Protein AF-A0A2J7Q1C4-F1 (afdb_monomer_lite)

Organism: NCBI:txid105785

pLDDT: mean 83.99, std 14.88, range [47.88, 97.44]

Sequence (136 aa):
MSENDVNDLIVQTEKDMRHNIHQMKDLEKDTKHYLRATKIELSAQIPTEEAESSDEEIEKTIQKALDEVAIEKELEEDSEDNEMEEEIPWCIICNENATIRCIDCDNDLYCKSCYTQGHDEWQLQHHRNVPFTPKE

Secondary structure (DSSP, 8-state):
--HHHHHHHHHHHHHHHHHHHHHHHHHHHHHHHHHHHHHHHHHTTS--------HHHHHHHHHHHHHHHHHHHHHHHTTTT-TT-----B-TTT-SBP-EEETTTTT-EE-HHHHHHHHHHSS-TT--EEE-----

Structure (mmCIF, N/CA/C/O backbone):
data_AF-A0A2J7Q1C4-F1
#
_entry.id   AF-A0A2J7Q1C4-F1
#
loop_
_atom_site.group_PDB
_atom_site.id
_atom_site.type_symbol
_atom_site.label_atom_id
_atom_site.label_alt_id
_atom_site.label_comp_id
_atom_site.label_asym_id
_atom_site.label_entity_id
_atom_site.label_seq_id
_atom_site.pdbx_PDB_ins_code
_atom_site.Cartn_x
_atom_site.Cartn_y
_atom_site.Cartn_z
_atom_site.occupancy
_atom_site.B_iso_or_equiv
_atom_site.auth_seq_id
_atom_site.auth_comp_id
_atom_site.auth_asym_id
_atom_site.auth_atom_id
_atom_site.pdbx_PDB_model_num
ATOM 1 N N . MET A 1 1 ? 32.759 13.207 -30.248 1.00 60.72 1 MET A N 1
ATOM 2 C CA . MET A 1 1 ? 33.257 14.047 -29.140 1.00 60.72 1 MET A CA 1
ATOM 3 C C . MET A 1 1 ? 34.589 13.460 -28.723 1.00 60.72 1 MET A C 1
ATOM 5 O O . MET A 1 1 ? 34.694 12.238 -28.726 1.00 60.72 1 MET A O 1
ATOM 9 N N . SER A 1 2 ? 35.611 14.286 -28.521 1.00 74.19 2 SER A N 1
ATOM 10 C CA . SER A 1 2 ? 36.937 13.802 -28.133 1.00 74.19 2 SER A CA 1
ATOM 11 C C . SER A 1 2 ? 36.938 13.386 -26.659 1.00 74.19 2 SER A C 1
ATOM 13 O O . SER A 1 2 ? 36.127 13.881 -25.878 1.00 74.19 2 SER A O 1
ATOM 15 N N . GLU A 1 3 ? 37.829 12.476 -26.265 1.00 72.69 3 GLU A N 1
ATOM 16 C CA . GLU A 1 3 ? 37.969 12.050 -24.860 1.00 72.69 3 GLU A CA 1
ATOM 17 C C . GLU A 1 3 ? 38.266 13.234 -23.920 1.00 72.69 3 GLU A C 1
ATOM 19 O O . GLU A 1 3 ? 37.860 13.227 -22.760 1.00 72.69 3 GLU A O 1
ATOM 24 N N . ASN A 1 4 ? 38.888 14.296 -24.441 1.00 75.69 4 ASN A N 1
ATOM 25 C CA . ASN A 1 4 ? 39.139 15.536 -23.709 1.00 75.69 4 ASN A CA 1
ATOM 26 C C . ASN A 1 4 ? 37.844 16.309 -23.407 1.00 75.69 4 ASN A C 1
ATOM 28 O O . ASN A 1 4 ? 37.685 16.803 -22.296 1.00 75.69 4 ASN A O 1
ATOM 32 N N . ASP A 1 5 ? 36.879 16.324 -24.333 1.00 84.12 5 ASP A N 1
ATOM 33 C CA . ASP A 1 5 ? 35.600 17.030 -24.143 1.00 84.12 5 ASP A CA 1
ATOM 34 C C . ASP A 1 5 ? 34.749 16.387 -23.032 1.00 84.12 5 ASP A C 1
ATOM 36 O O . ASP A 1 5 ? 34.007 17.065 -22.322 1.00 84.12 5 ASP A O 1
ATOM 40 N N . VAL A 1 6 ? 34.848 15.061 -22.878 1.00 87.94 6 VAL A N 1
ATOM 41 C CA . VAL A 1 6 ? 34.136 14.314 -21.828 1.00 87.94 6 VAL A CA 1
ATOM 42 C C . VAL A 1 6 ? 34.772 14.572 -20.463 1.00 87.94 6 VAL A C 1
ATOM 44 O O . VAL A 1 6 ? 34.056 14.802 -19.489 1.00 87.94 6 VAL A O 1
ATOM 47 N N . ASN A 1 7 ? 36.104 14.593 -20.391 1.00 89.12 7 ASN A N 1
ATOM 48 C CA . ASN A 1 7 ? 36.829 14.889 -19.155 1.00 89.12 7 ASN A CA 1
ATOM 49 C C . ASN A 1 7 ? 36.582 16.325 -18.673 1.00 89.12 7 ASN A C 1
ATOM 51 O O . ASN A 1 7 ? 36.341 16.534 -17.484 1.00 89.12 7 ASN A O 1
ATOM 55 N N . ASP A 1 8 ? 36.555 17.299 -19.584 1.00 92.56 8 ASP A N 1
ATOM 56 C CA . ASP A 1 8 ? 36.262 18.695 -19.246 1.00 92.56 8 ASP A CA 1
ATOM 57 C C . ASP A 1 8 ? 34.837 18.859 -18.694 1.00 92.56 8 ASP A C 1
ATOM 59 O O . ASP A 1 8 ? 34.619 19.585 -17.719 1.00 92.56 8 ASP A O 1
ATOM 63 N N . LEU A 1 9 ? 33.866 18.126 -19.251 1.00 93.75 9 LEU A N 1
ATOM 64 C CA . LEU A 1 9 ? 32.489 18.125 -18.756 1.00 93.75 9 LEU A CA 1
ATOM 65 C C . LEU A 1 9 ? 32.373 17.510 -17.353 1.00 93.75 9 LEU A C 1
ATOM 67 O O . LEU A 1 9 ? 31.619 18.018 -16.520 1.00 93.75 9 LEU A O 1
ATOM 71 N N . ILE A 1 10 ? 33.130 16.447 -17.071 1.00 94.25 10 ILE A N 1
ATOM 72 C CA . ILE A 1 10 ? 33.185 15.830 -15.739 1.00 94.25 10 ILE A CA 1
ATOM 73 C C . ILE A 1 10 ? 33.744 16.834 -14.725 1.00 94.25 10 ILE A C 1
ATOM 75 O O . ILE A 1 10 ? 33.106 17.088 -13.704 1.00 94.25 10 ILE A O 1
ATOM 79 N N . VAL A 1 11 ? 34.877 17.472 -15.031 1.00 94.56 11 VAL A N 1
ATOM 80 C CA . VAL A 1 11 ? 35.507 18.468 -14.147 1.00 94.56 11 VAL A CA 1
ATOM 81 C C . VAL A 1 11 ? 34.580 19.659 -13.892 1.00 94.56 11 VAL A C 1
ATOM 83 O O . VAL A 1 11 ? 34.472 20.141 -12.760 1.00 94.56 11 VAL A O 1
ATOM 86 N N . GLN A 1 12 ? 33.872 20.122 -14.924 1.00 94.31 12 GLN A N 1
ATOM 87 C CA . GLN A 1 12 ? 32.906 21.207 -14.786 1.00 94.31 12 GLN A CA 1
ATOM 88 C C . GLN A 1 12 ? 31.732 20.800 -13.885 1.00 94.31 12 GLN A C 1
ATOM 90 O O . GLN A 1 12 ? 31.380 21.533 -12.961 1.00 94.31 12 GLN A O 1
ATOM 95 N N . THR A 1 13 ? 31.199 19.592 -14.074 1.00 94.56 13 THR A N 1
ATOM 96 C CA . THR A 1 13 ? 30.109 19.052 -13.247 1.00 94.56 13 THR A CA 1
ATOM 97 C C . THR A 1 13 ? 30.532 18.911 -11.782 1.00 94.56 13 THR A C 1
ATOM 99 O O . THR A 1 13 ? 29.774 19.260 -10.876 1.00 94.56 13 THR A O 1
ATOM 102 N N . GLU A 1 14 ? 31.760 18.462 -11.512 1.00 96.38 14 GLU A N 1
ATOM 103 C CA . GLU A 1 14 ? 32.291 18.377 -10.148 1.00 96.38 14 GLU A CA 1
ATO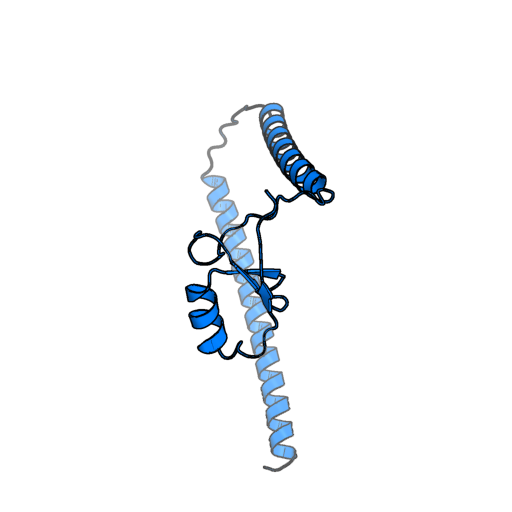M 104 C C . GLU A 1 14 ? 32.409 19.748 -9.477 1.00 96.38 14 GLU A C 1
ATOM 106 O O . GLU A 1 14 ? 32.124 19.893 -8.284 1.00 96.38 14 GLU A O 1
ATOM 111 N N . LYS A 1 15 ? 32.831 20.767 -10.228 1.00 96.31 15 LYS A N 1
ATOM 112 C CA . LYS A 1 15 ? 32.938 22.139 -9.728 1.00 96.31 15 LYS A CA 1
ATOM 113 C C . LYS A 1 15 ? 31.566 22.710 -9.378 1.00 96.31 15 LYS A C 1
ATOM 115 O O . LYS A 1 15 ? 31.411 23.291 -8.301 1.00 96.31 15 LYS A O 1
ATOM 120 N N . ASP A 1 16 ? 30.579 22.490 -10.238 1.00 96.69 16 ASP A N 1
ATOM 121 C CA . ASP A 1 16 ? 29.207 22.948 -10.022 1.00 96.69 16 ASP A CA 1
ATOM 122 C C . ASP A 1 16 ? 28.567 22.218 -8.833 1.00 96.69 16 ASP A C 1
ATOM 124 O O . ASP A 1 16 ? 27.959 22.844 -7.963 1.00 96.69 16 ASP A O 1
ATOM 128 N N . MET A 1 17 ? 28.812 20.912 -8.697 1.00 96.25 17 MET A N 1
ATOM 129 C CA . MET A 1 17 ? 28.383 20.138 -7.532 1.00 96.25 17 MET A CA 1
ATOM 130 C C . MET A 1 17 ? 29.005 20.665 -6.231 1.00 96.25 17 MET A C 1
ATOM 132 O O . MET A 1 17 ? 28.299 20.842 -5.239 1.00 96.25 17 MET A O 1
ATOM 136 N N . ARG A 1 18 ? 30.308 20.980 -6.219 1.00 96.88 18 ARG A N 1
ATOM 137 C CA . ARG A 1 18 ? 30.975 21.579 -5.045 1.00 96.88 18 ARG A CA 1
ATOM 138 C C . ARG A 1 18 ? 30.378 22.936 -4.678 1.00 96.88 18 ARG A C 1
ATOM 140 O O . ARG A 1 18 ? 30.202 23.216 -3.493 1.00 96.88 18 ARG A O 1
ATOM 147 N N . HIS A 1 19 ? 30.061 23.761 -5.674 1.00 96.31 19 HIS A N 1
ATOM 148 C CA . HIS A 1 19 ? 29.421 25.053 -5.452 1.00 96.31 19 HIS A CA 1
ATOM 149 C C . HIS A 1 19 ? 28.014 24.892 -4.860 1.00 96.31 19 HIS A C 1
ATOM 151 O O . HIS A 1 19 ? 27.683 25.552 -3.876 1.00 96.31 19 HIS A O 1
ATOM 157 N N . ASN A 1 20 ? 27.217 23.961 -5.384 1.00 96.38 20 ASN A N 1
ATOM 158 C CA . ASN A 1 20 ? 25.880 23.664 -4.869 1.00 96.38 20 ASN A CA 1
ATOM 159 C C . ASN A 1 20 ? 25.919 23.126 -3.433 1.00 96.38 20 ASN A C 1
ATOM 161 O O . ASN A 1 20 ? 25.142 23.571 -2.593 1.00 96.38 20 ASN A O 1
ATOM 165 N N . ILE A 1 21 ? 26.873 22.246 -3.110 1.00 97.44 21 ILE A N 1
ATOM 166 C CA . ILE A 1 21 ? 27.078 21.757 -1.737 1.00 97.44 21 ILE A CA 1
ATOM 167 C C . ILE A 1 21 ? 27.390 22.914 -0.780 1.00 97.44 21 ILE A C 1
ATOM 169 O O . ILE A 1 21 ? 26.929 22.908 0.361 1.00 97.44 21 ILE A O 1
ATOM 173 N N . HIS A 1 22 ? 28.179 23.901 -1.211 1.00 96.44 22 HIS A N 1
ATOM 174 C CA . HIS A 1 22 ? 28.477 25.064 -0.376 1.00 96.44 22 HIS A CA 1
ATOM 175 C C . HIS A 1 22 ? 27.226 25.914 -0.130 1.00 96.44 22 HIS A C 1
ATOM 177 O O . HIS A 1 22 ? 26.902 26.182 1.022 1.00 96.44 22 HIS A O 1
ATOM 183 N N . GLN A 1 23 ? 26.474 26.221 -1.191 1.00 95.81 23 GLN A N 1
ATOM 184 C CA . GLN A 1 23 ? 25.215 26.962 -1.087 1.00 95.81 23 GLN A CA 1
ATOM 185 C C . GLN A 1 23 ? 24.197 26.258 -0.178 1.00 95.81 23 GLN A C 1
ATOM 187 O O . GLN A 1 23 ? 23.546 26.904 0.639 1.00 95.81 23 GLN A O 1
ATOM 192 N N . MET A 1 24 ? 24.090 24.928 -0.260 1.00 96.62 24 MET A N 1
ATOM 193 C CA . MET A 1 24 ? 23.219 24.155 0.631 1.00 96.62 24 MET A CA 1
ATOM 194 C C . MET A 1 24 ? 23.615 24.301 2.105 1.00 96.62 24 MET A C 1
ATOM 196 O O . MET A 1 24 ? 22.745 24.471 2.955 1.00 96.62 24 MET A O 1
ATOM 200 N N . LYS A 1 25 ? 24.915 24.282 2.421 1.00 96.25 25 LYS A N 1
ATOM 201 C CA . LYS A 1 25 ? 25.400 24.447 3.802 1.00 96.25 25 LYS A CA 1
ATOM 202 C C . LYS A 1 25 ? 25.094 25.832 4.367 1.00 96.25 25 LYS A C 1
ATOM 204 O O . LYS A 1 25 ? 24.793 25.951 5.556 1.00 96.25 25 LYS A O 1
ATOM 209 N N . ASP A 1 26 ? 25.163 26.860 3.531 1.00 96.19 26 ASP A N 1
ATOM 210 C CA . ASP A 1 26 ? 24.820 28.221 3.936 1.00 96.19 26 ASP A CA 1
ATOM 211 C C . ASP A 1 26 ? 23.312 28.345 4.206 1.00 96.19 26 ASP A C 1
ATOM 213 O O . ASP A 1 26 ? 22.917 28.827 5.268 1.00 96.19 26 ASP A O 1
ATOM 217 N N . LEU A 1 27 ? 22.467 27.779 3.335 1.00 95.69 27 LEU A N 1
ATOM 218 C CA . LEU A 1 27 ? 21.013 27.721 3.544 1.00 95.69 27 LEU A CA 1
ATOM 219 C C . LEU A 1 27 ? 20.625 26.959 4.821 1.00 95.69 27 LEU A C 1
ATOM 221 O O . LEU A 1 27 ? 19.733 27.384 5.559 1.00 95.69 27 LEU A O 1
ATOM 225 N N . GLU A 1 28 ? 21.297 25.847 5.127 1.00 97.06 28 GLU A N 1
ATOM 226 C CA . GLU A 1 28 ? 21.075 25.105 6.374 1.00 97.06 28 GLU A CA 1
ATOM 227 C C . GLU A 1 28 ? 21.414 25.942 7.610 1.00 97.06 28 GLU A C 1
ATOM 229 O O . GLU A 1 28 ? 20.711 25.889 8.626 1.00 97.06 28 GLU A O 1
ATOM 234 N N . LYS A 1 29 ? 22.503 26.712 7.546 1.00 96.00 29 LYS A N 1
ATOM 235 C CA . LYS A 1 29 ? 22.918 27.597 8.633 1.00 96.00 29 LYS A CA 1
ATOM 236 C C . LYS A 1 29 ? 21.888 28.701 8.860 1.00 96.00 29 LYS A C 1
ATOM 238 O O . LYS A 1 29 ? 21.513 28.940 10.010 1.00 96.00 29 LYS A O 1
ATOM 243 N N . ASP A 1 30 ? 21.401 29.314 7.789 1.00 95.31 30 ASP A N 1
ATOM 244 C CA . ASP A 1 30 ? 20.381 30.360 7.857 1.00 95.31 30 ASP A CA 1
ATOM 245 C C . ASP A 1 30 ? 19.058 29.810 8.401 1.00 95.31 30 ASP A C 1
ATOM 247 O O . ASP A 1 30 ? 18.459 30.402 9.301 1.00 95.31 30 ASP A O 1
ATOM 251 N N . THR A 1 31 ? 18.660 28.613 7.963 1.00 95.94 31 THR A N 1
ATOM 252 C CA . THR A 1 31 ? 17.475 27.910 8.482 1.00 95.94 31 THR A CA 1
ATOM 253 C C . THR A 1 31 ? 17.599 27.639 9.981 1.00 95.94 31 THR A C 1
ATOM 255 O O . THR A 1 31 ? 16.667 27.901 10.741 1.00 95.94 31 THR A O 1
ATOM 258 N N . LYS A 1 32 ? 18.763 27.168 10.449 1.00 95.19 32 LYS A N 1
ATOM 259 C CA . LYS A 1 32 ? 19.018 26.961 11.886 1.00 95.19 32 LYS A CA 1
ATOM 260 C C . LYS A 1 32 ? 18.935 28.263 12.676 1.00 95.19 32 LYS A C 1
ATOM 262 O O . LYS A 1 32 ? 18.421 28.264 13.795 1.00 95.19 32 LYS A O 1
ATOM 267 N N . HIS A 1 33 ? 19.442 29.358 12.116 1.00 95.62 33 HIS A N 1
ATOM 268 C CA . HIS A 1 33 ? 19.369 30.665 12.757 1.00 95.62 33 HIS A CA 1
ATOM 269 C C . HIS A 1 33 ? 17.917 31.147 12.872 1.00 95.62 33 HIS A C 1
ATOM 271 O O . HIS A 1 33 ? 17.497 31.554 13.955 1.00 95.62 33 HIS A O 1
ATOM 277 N N . TYR A 1 34 ? 17.139 31.019 11.794 1.00 92.19 34 TYR A N 1
ATOM 278 C CA . TYR A 1 34 ? 15.717 31.351 11.781 1.00 92.19 34 TYR A CA 1
ATOM 279 C C . TYR A 1 34 ? 14.925 30.507 12.787 1.00 92.19 34 TYR A C 1
ATOM 281 O O . TYR A 1 34 ? 14.262 31.065 13.653 1.00 92.19 34 TYR A O 1
ATOM 289 N N . LEU A 1 35 ? 15.086 29.177 12.773 1.00 93.19 35 LEU A N 1
ATOM 290 C CA . LEU A 1 35 ? 14.435 28.271 13.730 1.00 93.19 35 LEU A CA 1
ATOM 291 C C . LEU A 1 35 ? 14.741 28.642 15.184 1.00 93.19 35 LEU A C 1
ATOM 293 O O . LEU A 1 35 ? 13.865 28.572 16.045 1.00 93.19 35 LEU A O 1
ATOM 297 N N . ARG A 1 36 ? 15.981 29.051 15.475 1.00 93.31 36 ARG A N 1
ATOM 298 C CA . ARG A 1 36 ? 16.363 29.500 16.816 1.00 93.31 36 ARG A CA 1
ATOM 299 C C . ARG A 1 36 ? 15.652 30.796 17.204 1.00 93.31 36 ARG A C 1
ATOM 301 O O . ARG A 1 36 ? 15.195 30.892 18.339 1.00 93.31 36 ARG A O 1
ATOM 308 N N . ALA A 1 37 ? 15.554 31.758 16.289 1.00 90.75 37 ALA A N 1
ATOM 309 C CA . ALA A 1 37 ? 14.822 33.001 16.519 1.00 90.75 37 ALA A CA 1
ATOM 310 C C . ALA A 1 37 ? 13.328 32.727 16.754 1.00 90.75 37 ALA A C 1
ATOM 312 O O . ALA A 1 37 ? 12.792 33.139 17.779 1.00 90.75 37 ALA A O 1
ATOM 313 N N . THR A 1 38 ? 12.696 31.920 15.898 1.00 88.12 38 THR A N 1
ATOM 314 C CA . THR A 1 38 ? 11.288 31.523 16.041 1.00 88.12 38 THR A CA 1
ATOM 315 C C . THR A 1 38 ? 11.033 30.776 17.347 1.00 88.12 38 THR A C 1
ATOM 317 O O . THR A 1 38 ? 10.032 31.023 18.010 1.00 88.12 38 THR A O 1
ATOM 320 N N . LYS A 1 39 ? 11.944 29.889 17.773 1.00 91.69 39 LYS A N 1
ATOM 321 C CA . LYS A 1 39 ? 11.824 29.188 19.061 1.00 91.69 39 LYS A CA 1
ATOM 322 C C . LYS A 1 39 ? 11.819 30.162 20.241 1.00 91.69 39 LYS A C 1
ATOM 324 O O . LYS A 1 39 ? 11.049 29.969 21.176 1.00 91.69 39 LYS A O 1
ATOM 329 N N . ILE A 1 40 ? 12.661 31.195 20.193 1.00 86.69 40 ILE A N 1
ATOM 330 C CA . ILE A 1 40 ? 12.710 32.241 21.223 1.00 86.69 40 ILE A CA 1
ATOM 331 C C . ILE A 1 40 ? 11.409 33.056 21.208 1.00 86.69 40 ILE A C 1
ATOM 333 O O . ILE A 1 40 ? 10.790 33.233 22.255 1.00 86.69 40 ILE A O 1
ATOM 337 N N . GLU A 1 41 ? 10.950 33.487 20.034 1.00 84.81 41 GLU A N 1
ATOM 338 C CA . GLU A 1 41 ? 9.697 34.239 19.881 1.00 84.81 41 GLU A CA 1
ATOM 339 C C . GLU A 1 41 ? 8.467 33.445 20.340 1.00 84.81 41 GLU A C 1
ATOM 341 O O . GLU A 1 41 ? 7.577 34.008 20.974 1.00 84.81 41 GLU A O 1
ATOM 346 N N . LEU A 1 42 ? 8.425 32.139 20.061 1.00 79.44 42 LEU A N 1
ATOM 347 C CA . LEU A 1 42 ? 7.348 31.254 20.498 1.00 79.44 42 LEU A CA 1
ATOM 348 C C . LEU A 1 42 ? 7.394 31.037 22.014 1.00 79.44 42 LEU A C 1
ATOM 350 O O . LEU A 1 42 ? 6.361 31.103 22.670 1.00 79.44 42 LEU A O 1
ATOM 354 N N . SER A 1 43 ? 8.590 30.869 22.591 1.00 74.19 43 SER A N 1
ATOM 355 C CA . SER A 1 43 ? 8.752 30.748 24.046 1.00 74.19 43 SER A CA 1
ATOM 356 C C . SER A 1 43 ? 8.339 32.006 24.818 1.00 74.19 43 SER A C 1
ATOM 358 O O . SER A 1 43 ? 7.965 31.900 25.978 1.00 74.19 43 SER A O 1
ATOM 360 N N . ALA A 1 44 ? 8.350 33.180 24.179 1.00 74.69 44 ALA A N 1
ATOM 361 C CA . ALA A 1 44 ? 7.871 34.430 24.772 1.00 74.69 44 ALA A CA 1
ATOM 362 C C . ALA A 1 44 ? 6.338 34.599 24.706 1.00 74.69 44 ALA A C 1
ATOM 364 O O . ALA A 1 44 ? 5.795 35.472 25.379 1.00 74.69 44 ALA A O 1
ATOM 365 N N . GLN A 1 45 ? 5.648 33.800 23.884 1.00 66.50 45 GLN A N 1
ATOM 366 C CA . GLN A 1 45 ? 4.191 33.847 23.700 1.00 66.50 45 GLN A CA 1
ATOM 367 C C . GLN A 1 45 ? 3.441 32.797 24.524 1.00 66.50 45 GLN A C 1
ATOM 369 O O . GLN A 1 45 ? 2.224 32.896 24.656 1.00 66.50 45 GLN A O 1
ATOM 374 N N . ILE A 1 46 ? 4.144 31.803 25.073 1.00 60.50 46 ILE A N 1
ATOM 375 C CA . ILE A 1 46 ? 3.567 30.835 26.006 1.00 60.50 46 ILE A CA 1
ATOM 376 C C . ILE A 1 46 ? 3.494 31.522 27.377 1.00 60.50 46 ILE A C 1
ATOM 378 O O . ILE A 1 46 ? 4.544 31.887 27.912 1.00 60.50 46 ILE A O 1
ATOM 382 N N . PRO A 1 47 ? 2.298 31.727 27.962 1.00 52.97 47 PRO A N 1
ATOM 383 C CA . PRO A 1 47 ? 2.193 32.149 29.349 1.00 52.97 47 PRO A CA 1
ATOM 384 C C . PRO A 1 47 ? 2.941 31.140 30.217 1.00 52.97 47 PRO A C 1
ATOM 386 O O . PRO A 1 47 ? 2.669 29.943 30.147 1.00 52.97 47 PRO A O 1
ATOM 389 N N . THR A 1 48 ? 3.863 31.614 31.052 1.00 57.69 48 THR A N 1
ATOM 390 C CA . THR A 1 48 ? 4.384 30.847 32.189 1.00 57.69 48 THR A CA 1
ATOM 391 C C . THR A 1 48 ? 3.289 30.758 33.251 1.00 57.69 48 THR A C 1
ATOM 393 O O . THR A 1 48 ? 3.448 31.241 34.369 1.00 57.69 48 THR A O 1
ATOM 396 N N . GLU A 1 49 ? 2.125 30.238 32.886 1.00 51.53 49 GLU A N 1
ATOM 397 C CA . GLU A 1 49 ? 1.272 29.626 33.880 1.00 51.53 49 GLU A CA 1
ATOM 398 C C . GLU A 1 49 ? 1.901 28.263 34.097 1.00 51.53 49 GLU A C 1
ATOM 400 O O . GLU A 1 49 ? 1.867 27.386 33.233 1.00 51.53 49 GLU A O 1
ATOM 405 N N . GLU A 1 50 ? 2.580 28.149 35.234 1.00 52.31 50 GLU A N 1
ATOM 406 C CA . GLU A 1 50 ? 2.747 26.892 35.937 1.00 52.31 50 GLU A CA 1
ATOM 407 C C . GLU A 1 50 ? 1.351 26.270 36.040 1.00 52.31 50 GLU A C 1
ATOM 409 O O . GLU A 1 50 ? 0.611 26.470 37.001 1.00 52.31 50 GLU A O 1
ATOM 414 N N . ALA A 1 51 ? 0.943 25.547 35.000 1.00 52.53 51 ALA A N 1
ATOM 415 C CA . ALA A 1 51 ? 0.013 24.470 35.189 1.00 52.53 51 ALA A CA 1
ATOM 416 C C . ALA A 1 51 ? 0.791 23.473 36.041 1.00 52.53 51 ALA A C 1
ATOM 418 O O . ALA A 1 51 ? 1.486 22.608 35.517 1.00 52.53 51 ALA A O 1
ATOM 419 N N . GLU A 1 52 ? 0.692 23.623 37.362 1.00 52.69 52 GLU A N 1
ATOM 420 C CA . GLU A 1 52 ? 0.874 22.537 38.318 1.00 52.69 52 GLU A CA 1
ATOM 421 C C . GLU A 1 52 ? -0.209 21.466 38.049 1.00 52.69 52 GLU A C 1
ATOM 423 O O . GLU A 1 52 ? -1.016 21.133 38.909 1.00 52.69 52 GLU A O 1
ATOM 428 N N . SER A 1 53 ? -0.292 20.947 36.822 1.00 55.09 53 SER A N 1
ATOM 429 C CA . SER A 1 53 ? -0.652 19.550 36.644 1.00 55.09 53 SER A CA 1
ATOM 430 C C . SER A 1 53 ? 0.643 18.838 36.965 1.00 55.09 53 SER A C 1
ATOM 432 O O . SER A 1 53 ? 1.655 19.083 36.306 1.00 55.09 53 SER A O 1
ATOM 434 N N . SER A 1 54 ? 0.655 18.128 38.091 1.00 57.62 54 SER A N 1
ATOM 435 C CA . SER A 1 54 ? 1.896 17.600 38.642 1.00 57.62 54 SER A CA 1
ATOM 436 C C . SER A 1 54 ? 2.619 16.790 37.568 1.00 57.62 54 SER A C 1
ATOM 438 O O . SER A 1 54 ? 1.981 16.096 36.776 1.00 57.62 54 SER A O 1
ATOM 440 N N . ASP A 1 55 ? 3.950 16.857 37.537 1.00 68.25 55 ASP A N 1
ATOM 441 C CA . ASP A 1 55 ? 4.758 16.051 36.610 1.00 68.25 55 ASP A CA 1
ATOM 442 C C . ASP A 1 55 ? 4.349 14.559 36.659 1.00 68.25 55 ASP A C 1
ATOM 444 O O . ASP A 1 55 ? 4.380 13.860 35.650 1.00 68.25 55 ASP A O 1
ATOM 448 N N . GLU A 1 56 ? 3.833 14.107 37.807 1.00 72.62 56 GLU A N 1
ATOM 449 C CA . GLU A 1 56 ? 3.241 12.787 38.039 1.00 72.62 56 GLU A CA 1
ATOM 450 C C . GLU A 1 56 ? 1.980 12.496 37.191 1.00 72.62 56 GLU A C 1
ATOM 452 O O . GLU A 1 56 ? 1.799 11.371 36.724 1.00 72.62 56 GLU A O 1
ATOM 457 N N . GLU A 1 57 ? 1.105 13.474 36.936 1.00 76.88 57 GLU A N 1
ATOM 458 C CA . GLU A 1 57 ? -0.055 13.310 36.045 1.00 76.88 57 GLU A CA 1
ATOM 459 C C . GLU A 1 57 ? 0.365 13.172 34.577 1.00 76.88 57 GLU A C 1
ATOM 461 O O . GLU A 1 57 ? -0.213 12.370 33.830 1.00 76.88 57 GLU A O 1
ATOM 466 N N . ILE A 1 58 ? 1.400 13.909 34.169 1.00 80.12 58 ILE A N 1
ATOM 467 C CA . ILE A 1 58 ? 1.977 13.826 32.824 1.00 80.12 58 ILE A CA 1
ATOM 468 C C . ILE A 1 58 ? 2.669 12.472 32.647 1.00 80.12 58 ILE A C 1
ATOM 470 O O . ILE A 1 58 ? 2.393 11.769 31.673 1.00 80.12 58 ILE A O 1
ATOM 474 N N . GLU A 1 59 ? 3.491 12.057 33.611 1.00 84.12 59 GLU A N 1
ATOM 475 C CA . GLU A 1 59 ? 4.155 10.749 33.616 1.00 84.12 59 GLU A CA 1
ATOM 476 C C . GLU A 1 59 ? 3.146 9.602 33.579 1.00 84.12 59 GLU A C 1
ATOM 478 O O . GLU A 1 59 ? 3.291 8.677 32.782 1.00 84.12 59 GLU A O 1
ATOM 483 N N . LYS A 1 60 ? 2.066 9.688 34.362 1.00 86.94 60 LYS A N 1
ATOM 484 C CA . LYS A 1 60 ? 0.994 8.687 34.355 1.00 86.94 60 LYS A CA 1
ATOM 485 C C . LYS A 1 60 ? 0.276 8.613 33.010 1.00 86.94 60 LYS A C 1
ATOM 487 O O . LYS A 1 60 ? -0.110 7.528 32.577 1.00 86.94 60 LYS A O 1
ATOM 492 N N . THR A 1 61 ? 0.090 9.752 32.349 1.00 88.12 61 THR A N 1
ATOM 493 C CA . THR A 1 61 ? -0.528 9.805 31.019 1.00 88.12 61 THR A CA 1
ATOM 494 C C . THR A 1 61 ? 0.391 9.190 29.964 1.00 88.12 61 THR A C 1
ATOM 496 O O . THR A 1 61 ? -0.073 8.400 29.143 1.00 88.12 61 THR A O 1
ATOM 499 N N . ILE A 1 62 ? 1.693 9.485 30.023 1.00 88.94 62 ILE A N 1
ATOM 500 C CA . ILE A 1 62 ? 2.705 8.894 29.138 1.00 88.94 62 ILE A CA 1
ATOM 501 C C . ILE A 1 62 ? 2.784 7.382 29.362 1.00 88.94 62 ILE A C 1
ATOM 503 O O . ILE A 1 62 ? 2.736 6.626 28.397 1.00 88.94 62 ILE A O 1
ATOM 507 N N . GLN A 1 63 ? 2.835 6.931 30.617 1.00 88.88 63 GLN A N 1
ATOM 508 C CA . GLN A 1 63 ? 2.895 5.509 30.945 1.00 88.88 63 GLN A CA 1
ATOM 509 C C . GLN A 1 63 ? 1.659 4.767 30.433 1.00 88.88 63 GLN A C 1
ATOM 511 O O . GLN A 1 63 ? 1.795 3.733 29.792 1.00 88.88 63 GLN A O 1
ATOM 516 N N . LYS A 1 64 ? 0.461 5.334 30.623 1.00 90.50 64 LYS A N 1
ATOM 517 C CA . LYS A 1 64 ? -0.778 4.737 30.115 1.00 90.50 64 LYS A CA 1
ATOM 518 C C . LYS A 1 64 ? -0.773 4.590 28.589 1.00 90.50 64 LYS A C 1
ATOM 520 O O . LYS A 1 64 ? -1.236 3.573 28.088 1.00 90.50 64 LYS A O 1
ATOM 525 N N . ALA A 1 65 ? -0.249 5.580 27.865 1.00 87.00 65 ALA A N 1
ATOM 526 C CA . ALA A 1 65 ? -0.131 5.506 26.410 1.00 87.00 65 ALA A CA 1
ATOM 527 C C . ALA A 1 65 ? 0.886 4.440 25.962 1.00 87.00 65 ALA A C 1
ATOM 529 O O . ALA A 1 65 ? 0.667 3.767 24.961 1.00 87.00 65 ALA A O 1
ATOM 530 N N . LEU A 1 66 ? 1.985 4.259 26.703 1.00 87.75 66 LEU A N 1
ATOM 531 C CA . LEU A 1 66 ? 2.969 3.209 26.423 1.00 87.75 66 LEU A CA 1
ATOM 532 C C . LEU A 1 66 ? 2.415 1.807 26.710 1.00 87.75 66 LEU A C 1
ATOM 534 O O . LEU A 1 66 ? 2.674 0.889 25.936 1.00 87.75 66 LEU A O 1
ATOM 538 N N . ASP A 1 67 ? 1.637 1.653 27.783 1.00 89.44 67 ASP A N 1
ATOM 539 C CA . ASP A 1 67 ? 0.991 0.386 28.135 1.00 89.44 67 ASP A CA 1
ATOM 540 C C . ASP A 1 67 ? -0.070 -0.008 27.091 1.00 89.44 67 ASP A C 1
ATOM 542 O O . ASP A 1 67 ? -0.170 -1.174 26.724 1.00 89.44 67 ASP A O 1
ATOM 546 N N . GLU A 1 68 ? -0.833 0.958 26.566 1.00 84.88 68 GLU A N 1
ATOM 547 C CA . GLU A 1 68 ? -1.817 0.730 25.496 1.00 84.88 68 GLU A CA 1
ATOM 548 C C . GLU A 1 68 ? -1.153 0.200 24.212 1.00 84.88 68 GLU A C 1
ATOM 550 O O . GLU A 1 68 ? -1.597 -0.804 23.661 1.00 84.88 68 GLU A O 1
ATOM 555 N N . VAL A 1 69 ? -0.024 0.790 23.804 1.00 81.81 69 VAL A N 1
ATOM 556 C CA . VAL A 1 69 ? 0.769 0.326 22.647 1.00 81.81 69 VAL A CA 1
ATOM 557 C C . VAL A 1 69 ? 1.396 -1.052 22.891 1.00 81.81 69 VAL A C 1
ATOM 559 O O . VAL A 1 69 ? 1.516 -1.856 21.967 1.00 81.81 69 VAL A O 1
ATOM 562 N N . ALA A 1 70 ? 1.811 -1.350 24.125 1.00 82.38 70 ALA A N 1
ATOM 563 C CA . ALA A 1 70 ? 2.347 -2.666 24.465 1.00 82.38 70 ALA A CA 1
ATOM 564 C C . ALA A 1 70 ? 1.279 -3.764 24.329 1.00 82.38 70 ALA A C 1
ATOM 566 O O . ALA A 1 70 ? 1.580 -4.832 23.805 1.00 82.38 70 ALA A O 1
ATOM 567 N N . ILE A 1 71 ? 0.034 -3.476 24.723 1.00 73.44 71 ILE A N 1
ATOM 568 C CA . ILE A 1 71 ? -1.097 -4.403 24.573 1.00 73.44 71 ILE A CA 1
ATOM 569 C C . ILE A 1 71 ? -1.416 -4.652 23.094 1.00 73.44 71 ILE A C 1
ATOM 571 O O . ILE A 1 71 ? -1.642 -5.798 22.718 1.00 73.44 71 ILE A O 1
ATOM 575 N N . GLU A 1 72 ? -1.417 -3.616 22.245 1.00 70.94 72 GLU A N 1
ATOM 576 C CA . GLU A 1 72 ? -1.613 -3.786 20.794 1.00 70.94 72 GLU A CA 1
ATOM 577 C C . GLU A 1 72 ? -0.575 -4.747 20.203 1.00 70.94 72 GLU A C 1
ATOM 579 O O . GLU A 1 72 ? -0.925 -5.665 19.465 1.00 70.94 72 GLU A O 1
ATOM 584 N N . LYS A 1 73 ? 0.689 -4.602 20.606 1.00 71.88 73 LYS A N 1
ATOM 585 C CA . LYS A 1 73 ? 1.772 -5.471 20.151 1.00 71.88 73 LYS A CA 1
ATOM 586 C C . LYS A 1 73 ? 1.662 -6.909 20.679 1.00 71.88 73 LYS A C 1
ATOM 588 O O . LYS A 1 73 ? 1.923 -7.847 19.935 1.00 71.88 73 LYS A O 1
ATOM 593 N N . GLU A 1 74 ? 1.271 -7.101 21.939 1.00 68.62 74 GLU A N 1
ATOM 594 C CA . GLU A 1 74 ? 1.036 -8.444 22.499 1.00 68.62 74 GLU A CA 1
ATOM 595 C C . GLU A 1 74 ? -0.129 -9.165 21.795 1.00 68.62 74 GLU A C 1
ATOM 597 O O . GLU A 1 74 ? -0.072 -10.377 21.603 1.00 68.62 74 GLU A O 1
ATOM 602 N N . LEU A 1 75 ? -1.161 -8.430 21.363 1.00 61.69 75 LEU A N 1
ATOM 603 C CA . LEU A 1 75 ? -2.269 -8.978 20.570 1.00 61.69 75 LEU A CA 1
ATOM 604 C C . LEU A 1 75 ? -1.854 -9.344 19.137 1.00 61.69 75 LEU A C 1
ATOM 606 O O . LEU A 1 75 ? -2.402 -10.288 18.572 1.00 61.69 75 LEU A O 1
ATOM 610 N N . GLU A 1 76 ? -0.902 -8.618 18.547 1.00 62.91 76 GLU A N 1
ATOM 611 C CA . GLU A 1 76 ? -0.322 -8.967 17.245 1.00 62.91 76 GLU A CA 1
ATOM 612 C C . GLU A 1 76 ? 0.557 -10.228 17.337 1.00 62.91 76 GLU A C 1
ATOM 614 O O . GLU A 1 76 ? 0.481 -11.090 16.463 1.00 62.91 76 GLU A O 1
ATOM 619 N N . GLU A 1 77 ? 1.340 -10.392 18.409 1.00 58.00 77 GLU A N 1
ATOM 620 C CA . GLU A 1 77 ? 2.251 -11.538 18.579 1.00 58.00 77 GLU A CA 1
ATOM 621 C C . GLU A 1 77 ? 1.521 -12.869 18.894 1.00 58.00 77 GLU A C 1
ATOM 623 O O . GLU A 1 77 ? 2.022 -13.932 18.531 1.00 58.00 77 GLU A O 1
ATOM 628 N N . ASP A 1 78 ? 0.310 -12.851 19.473 1.00 50.09 78 ASP A N 1
ATOM 629 C CA . ASP A 1 78 ? -0.513 -14.065 19.711 1.00 50.09 78 ASP A CA 1
ATOM 630 C C . ASP A 1 78 ? -1.247 -14.566 18.441 1.00 50.09 78 ASP A C 1
ATOM 632 O O . ASP A 1 78 ? -1.959 -15.572 18.461 1.00 50.09 78 ASP A O 1
ATOM 636 N N . SER A 1 79 ? -1.072 -13.878 17.305 1.00 51.81 79 SER A N 1
ATOM 637 C CA . SER A 1 79 ? -1.629 -14.289 16.008 1.00 51.81 79 SER A CA 1
ATOM 638 C C . SER A 1 79 ? -0.704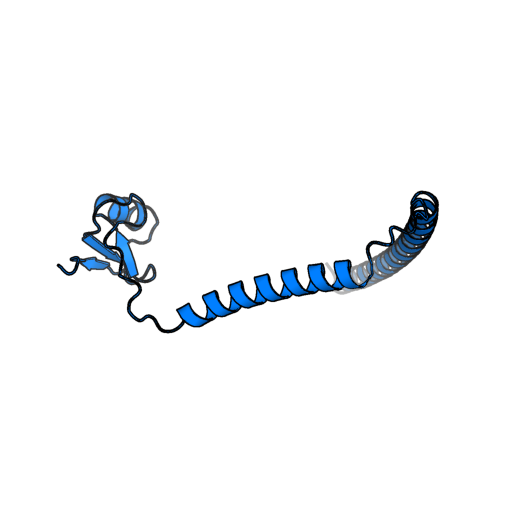 -15.203 15.187 1.00 51.81 79 SER A C 1
ATOM 640 O O . SER A 1 79 ? -1.141 -15.763 14.182 1.00 51.81 79 SER A O 1
ATOM 642 N N . GLU A 1 80 ? 0.543 -15.428 15.623 1.00 54.25 80 GLU A N 1
ATOM 643 C CA . GLU A 1 80 ? 1.548 -16.188 14.855 1.00 54.25 80 GLU A CA 1
ATOM 644 C C . GLU A 1 80 ? 1.483 -17.727 15.011 1.00 54.25 80 GLU A C 1
ATOM 646 O O . GLU A 1 80 ? 2.313 -18.425 14.430 1.00 54.25 80 GLU A O 1
ATOM 651 N N . ASP A 1 81 ? 0.490 -18.295 15.711 1.00 49.03 81 ASP A N 1
ATOM 652 C CA . ASP A 1 81 ? 0.286 -19.760 15.760 1.00 49.03 81 ASP A CA 1
ATOM 653 C C . ASP A 1 81 ? -1.196 -20.179 15.742 1.00 49.03 81 ASP A C 1
ATOM 655 O O . ASP A 1 81 ? -1.670 -20.975 16.553 1.00 49.03 81 ASP A O 1
ATOM 659 N N . ASN A 1 82 ? -1.962 -19.643 14.788 1.00 48.72 82 ASN A N 1
ATOM 660 C CA . ASN A 1 82 ? -3.232 -20.244 14.389 1.00 48.72 82 ASN A CA 1
ATOM 661 C C . ASN A 1 82 ? -3.137 -20.771 12.951 1.00 48.72 82 ASN A C 1
ATOM 663 O O . ASN A 1 82 ? -3.569 -20.124 12.003 1.00 48.72 82 ASN A O 1
ATOM 667 N N . GLU A 1 83 ? -2.747 -22.041 12.797 1.00 53.06 83 GLU A N 1
ATOM 668 C CA . GLU A 1 83 ? -3.125 -22.894 11.647 1.00 53.06 83 GLU A CA 1
ATOM 669 C C . GLU A 1 83 ? -4.665 -23.123 11.554 1.00 53.06 83 GLU A C 1
ATOM 671 O O . GLU A 1 83 ? -5.148 -24.130 11.035 1.00 53.06 83 GLU A O 1
ATOM 676 N N . MET A 1 84 ? -5.460 -22.187 12.082 1.00 47.88 84 MET A N 1
ATOM 677 C CA . MET A 1 84 ? -6.918 -22.130 12.094 1.00 47.88 84 MET A CA 1
ATOM 678 C C . MET A 1 84 ? -7.409 -20.714 11.761 1.00 47.88 84 MET A C 1
ATOM 680 O O . MET A 1 84 ? -8.449 -20.288 12.260 1.00 47.88 84 MET A O 1
ATOM 684 N N . GLU A 1 85 ? -6.695 -19.964 10.918 1.00 56.03 85 GLU A N 1
ATOM 685 C CA . GLU A 1 85 ? -7.367 -18.902 10.173 1.00 56.03 85 GLU A CA 1
ATOM 686 C C . GLU A 1 85 ? -8.373 -19.597 9.247 1.00 56.03 85 GLU A C 1
ATOM 688 O O . GLU A 1 85 ? -8.021 -20.241 8.257 1.00 56.03 85 GLU A O 1
ATOM 693 N N . GLU A 1 86 ? -9.624 -19.625 9.697 1.00 67.50 86 GLU A N 1
ATOM 694 C CA . GLU A 1 86 ? -10.739 -20.305 9.059 1.00 67.50 86 GLU A CA 1
ATOM 695 C C . GLU A 1 86 ? -10.823 -19.829 7.603 1.00 67.50 86 GLU A C 1
ATOM 697 O O . GLU A 1 86 ? -11.199 -18.690 7.338 1.00 67.50 86 GLU A O 1
ATOM 702 N N . GLU A 1 87 ? -10.389 -20.674 6.660 1.00 76.38 87 GLU A N 1
ATOM 703 C CA 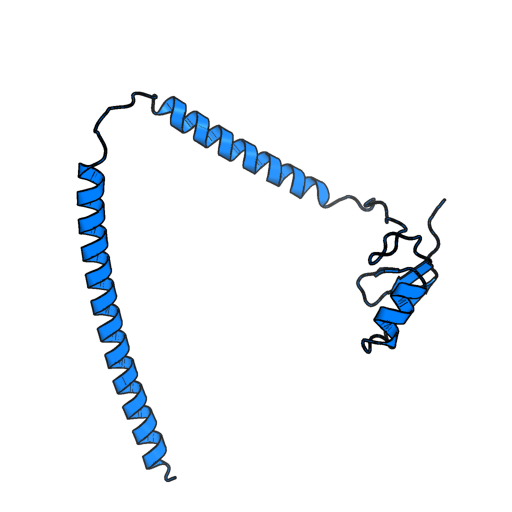. GLU A 1 87 ? -10.313 -20.302 5.247 1.00 76.38 87 GLU A CA 1
ATOM 704 C C . GLU A 1 87 ? -11.703 -19.876 4.752 1.00 76.38 87 GLU A C 1
ATOM 706 O O . GLU A 1 87 ? -12.596 -20.706 4.553 1.00 76.38 87 GLU A O 1
ATOM 711 N N . ILE A 1 88 ? -11.884 -18.569 4.564 1.00 85.12 88 ILE A N 1
ATOM 712 C CA . ILE A 1 88 ? -13.178 -17.971 4.251 1.00 85.12 88 ILE A CA 1
ATOM 713 C C . ILE A 1 88 ? -13.574 -18.373 2.820 1.00 85.12 88 ILE A C 1
ATOM 715 O O . ILE A 1 88 ? -12.895 -17.980 1.873 1.00 85.12 88 ILE A O 1
ATOM 719 N N . PRO A 1 89 ? -14.687 -19.101 2.603 1.00 92.50 89 PRO A N 1
ATOM 720 C CA . PRO A 1 89 ? -14.998 -19.747 1.323 1.00 92.50 89 PRO A CA 1
ATOM 721 C C . PRO A 1 89 ? -15.590 -18.800 0.261 1.00 92.50 89 PRO A C 1
ATOM 723 O O . PRO A 1 89 ? -16.429 -19.204 -0.556 1.00 92.50 89 PRO A O 1
ATOM 726 N N . TRP A 1 90 ? -15.204 -17.526 0.268 1.00 94.75 90 TRP A N 1
ATOM 727 C CA . TRP A 1 90 ? -15.772 -16.490 -0.592 1.00 94.75 90 TRP A CA 1
ATOM 728 C C . TRP A 1 90 ? -14.770 -16.013 -1.638 1.00 94.75 90 TRP A C 1
ATOM 730 O O . TRP A 1 90 ? -13.558 -16.091 -1.476 1.00 94.75 90 TRP A O 1
ATOM 740 N N . CYS A 1 91 ? -15.295 -15.522 -2.752 1.00 96.12 91 CYS A N 1
ATOM 741 C CA . CYS A 1 91 ? -14.510 -14.895 -3.792 1.00 96.12 91 CYS A CA 1
ATOM 742 C C . CYS A 1 91 ? -13.957 -13.561 -3.292 1.00 96.12 91 CYS A C 1
ATOM 744 O O . CYS A 1 91 ? -14.740 -12.681 -2.937 1.00 96.12 91 CYS A O 1
ATOM 746 N N . ILE A 1 92 ? -12.643 -13.364 -3.400 1.00 94.94 92 ILE A N 1
ATOM 747 C CA . ILE A 1 92 ? -11.965 -12.145 -2.926 1.00 94.94 92 ILE A CA 1
ATOM 748 C C . ILE A 1 92 ? -12.371 -10.859 -3.676 1.00 94.94 92 ILE A C 1
ATOM 750 O O . ILE A 1 92 ? -12.053 -9.757 -3.246 1.00 94.94 92 ILE A O 1
ATOM 754 N N . ILE A 1 93 ? -13.066 -10.986 -4.813 1.00 95.44 93 ILE A N 1
ATOM 755 C CA . ILE A 1 93 ? -13.493 -9.853 -5.648 1.00 95.44 93 ILE A CA 1
ATOM 756 C C . ILE A 1 93 ? -14.937 -9.434 -5.349 1.00 95.44 93 ILE A C 1
ATOM 758 O O . ILE A 1 93 ? -15.240 -8.243 -5.341 1.00 95.44 93 ILE A O 1
ATOM 762 N N . CYS A 1 94 ? -15.846 -10.394 -5.145 1.00 96.69 94 CYS A N 1
ATOM 763 C CA . CYS A 1 94 ? -17.288 -10.123 -5.067 1.00 96.69 94 CYS A CA 1
ATOM 764 C C . CYS A 1 94 ? -17.995 -10.685 -3.826 1.00 96.69 94 CYS A C 1
ATOM 766 O O . CYS A 1 94 ? -19.198 -10.480 -3.688 1.00 96.69 94 CYS A O 1
ATOM 768 N N . ASN A 1 95 ? -17.287 -11.389 -2.938 1.00 95.31 95 ASN A N 1
ATOM 769 C CA . ASN A 1 95 ? -17.826 -12.06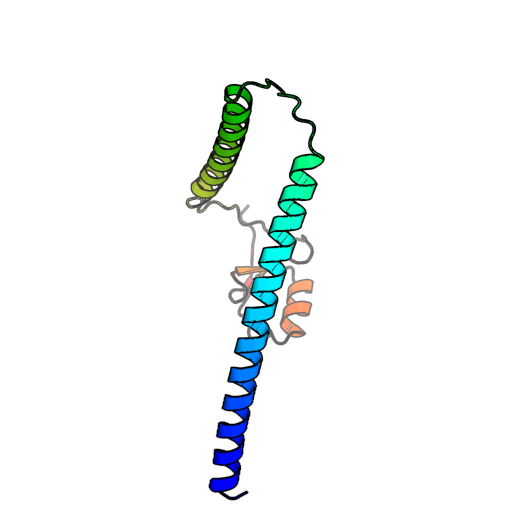0 -1.747 1.00 95.31 95 ASN A CA 1
ATOM 770 C C . ASN A 1 95 ? -18.906 -13.131 -2.017 1.00 95.31 95 ASN A C 1
ATOM 772 O O . ASN A 1 95 ? -19.554 -13.607 -1.087 1.00 95.31 95 ASN A O 1
ATOM 776 N N . GLU A 1 96 ? -19.116 -13.542 -3.269 1.00 95.50 96 GLU A N 1
ATOM 777 C CA . GLU A 1 96 ? -19.934 -14.719 -3.588 1.00 95.50 96 GLU A CA 1
ATOM 778 C C . GLU A 1 96 ? -19.167 -16.015 -3.295 1.00 95.50 96 GLU A C 1
ATOM 780 O O . GLU A 1 96 ? -17.954 -16.001 -3.114 1.00 95.50 96 GLU A O 1
ATOM 785 N N . ASN A 1 97 ? -19.847 -17.163 -3.300 1.00 95.44 97 ASN A N 1
ATOM 786 C CA . ASN A 1 97 ? -19.203 -18.455 -3.051 1.00 95.44 97 ASN A CA 1
ATOM 787 C C . ASN A 1 97 ? -18.048 -18.725 -4.029 1.00 95.44 97 ASN A C 1
ATOM 789 O O . ASN A 1 97 ? -18.223 -18.697 -5.255 1.00 95.44 97 ASN A O 1
ATOM 793 N N . ALA A 1 98 ? -16.876 -19.044 -3.484 1.00 96.44 98 ALA A N 1
ATOM 794 C CA . ALA A 1 98 ? -15.738 -19.451 -4.284 1.00 96.44 98 ALA A CA 1
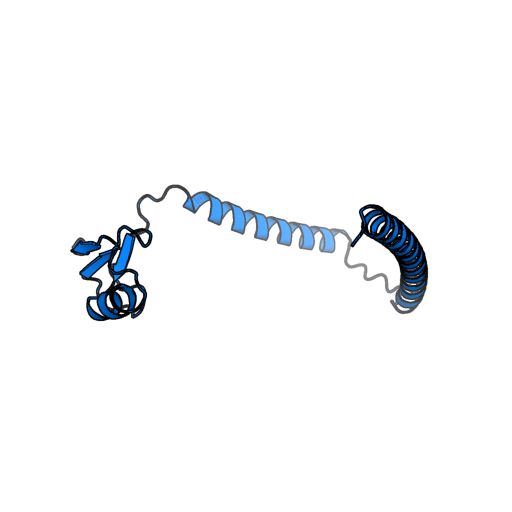ATOM 795 C C . ALA A 1 98 ? -15.893 -20.889 -4.791 1.00 96.44 98 ALA A C 1
ATOM 797 O O . ALA A 1 98 ? -16.463 -21.758 -4.136 1.00 96.44 98 ALA A O 1
ATOM 798 N N . THR A 1 99 ? -15.353 -21.144 -5.981 1.00 96.56 99 THR A N 1
ATOM 799 C CA . THR A 1 99 ? -15.325 -22.489 -6.593 1.00 96.56 99 THR A CA 1
ATOM 800 C C . THR A 1 99 ? -13.972 -22.829 -7.210 1.00 96.56 99 THR A C 1
ATOM 802 O O . THR A 1 99 ? -13.761 -23.954 -7.660 1.00 96.56 99 THR A O 1
ATOM 805 N N . ILE A 1 100 ? -13.056 -21.859 -7.251 1.00 96.19 100 ILE A N 1
ATOM 806 C CA . ILE A 1 100 ? -11.737 -21.962 -7.866 1.00 96.19 100 ILE A CA 1
ATOM 807 C C . ILE A 1 100 ? -10.724 -21.401 -6.873 1.00 96.19 100 ILE A C 1
ATOM 809 O O . ILE A 1 100 ? -10.935 -20.312 -6.345 1.00 96.19 100 ILE A O 1
ATOM 813 N N . ARG A 1 101 ? -9.628 -22.127 -6.656 1.00 96.56 101 ARG A N 1
ATOM 814 C CA . ARG A 1 101 ? -8.442 -21.650 -5.940 1.00 96.56 101 ARG A CA 1
ATOM 815 C C . ARG A 1 101 ? -7.312 -21.436 -6.932 1.00 96.56 101 ARG A C 1
ATOM 817 O O . ARG A 1 101 ? -6.992 -22.356 -7.687 1.00 96.56 101 ARG A O 1
ATOM 824 N N . CYS A 1 102 ? -6.702 -20.258 -6.924 1.00 96.62 102 CYS A N 1
ATOM 825 C CA . CYS A 1 102 ? -5.556 -19.945 -7.770 1.00 96.62 102 CYS A CA 1
ATOM 826 C C . CYS A 1 102 ? -4.248 -20.167 -7.000 1.00 96.62 102 CYS A C 1
ATOM 828 O O . CYS A 1 102 ? -3.961 -19.458 -6.044 1.00 96.62 102 CYS A O 1
ATOM 830 N N . ILE A 1 103 ? -3.438 -21.144 -7.414 1.00 95.94 103 ILE A N 1
ATOM 831 C CA . ILE A 1 103 ? -2.194 -21.521 -6.714 1.00 95.94 103 ILE A CA 1
ATOM 832 C C . ILE A 1 103 ? -1.115 -20.444 -6.857 1.00 95.94 103 ILE A C 1
ATOM 834 O O . ILE A 1 103 ? -0.252 -20.314 -5.997 1.00 95.94 103 ILE A O 1
ATOM 838 N N . ASP A 1 104 ? -1.168 -19.680 -7.947 1.00 95.12 104 ASP A N 1
ATOM 839 C CA . ASP A 1 104 ? -0.164 -18.666 -8.270 1.00 95.12 104 ASP A CA 1
ATOM 840 C C . ASP A 1 104 ? -0.585 -17.246 -7.814 1.00 95.12 104 ASP A C 1
ATOM 842 O O . ASP A 1 104 ? 0.177 -16.300 -7.989 1.00 95.12 104 ASP A O 1
ATOM 846 N N . CYS A 1 105 ? -1.769 -17.101 -7.200 1.00 93.62 105 CYS A N 1
ATOM 847 C CA . CYS A 1 105 ? -2.231 -15.894 -6.494 1.00 93.62 105 CYS A CA 1
ATOM 848 C C . CYS A 1 105 ? -2.348 -16.190 -4.995 1.00 93.62 105 CYS A C 1
ATOM 850 O O . CYS A 1 105 ? -3.433 -16.098 -4.445 1.00 93.62 105 CYS A O 1
ATOM 852 N N . ASP A 1 106 ? -1.281 -16.688 -4.367 1.00 92.88 106 ASP A N 1
ATOM 853 C CA . ASP A 1 106 ? -1.243 -16.962 -2.920 1.00 92.88 106 ASP A CA 1
ATOM 854 C C . ASP A 1 106 ? -2.397 -17.837 -2.381 1.00 92.88 106 ASP A C 1
ATOM 856 O O . ASP A 1 106 ? -2.771 -17.758 -1.217 1.00 92.88 106 ASP A O 1
ATOM 860 N N . ASN A 1 107 ? -2.920 -18.750 -3.209 1.00 93.00 107 ASN A N 1
ATOM 861 C CA . ASN A 1 107 ? -4.093 -19.582 -2.909 1.00 93.00 107 ASN A CA 1
ATOM 862 C C . ASN A 1 107 ? -5.421 -18.815 -2.777 1.00 93.00 107 ASN A C 1
ATOM 864 O O . ASN A 1 107 ? -6.371 -19.347 -2.203 1.00 93.00 107 ASN A O 1
ATOM 868 N N . ASP A 1 108 ? -5.526 -17.635 -3.389 1.00 95.06 108 ASP A N 1
ATOM 869 C CA . ASP A 1 108 ? -6.743 -16.832 -3.439 1.00 95.06 108 ASP A CA 1
ATOM 870 C C . ASP A 1 108 ? -7.929 -17.591 -4.048 1.00 95.06 108 ASP A C 1
ATOM 872 O O . ASP A 1 108 ? -7.818 -18.367 -5.013 1.00 95.06 108 ASP A O 1
ATOM 876 N N . LEU A 1 109 ? -9.104 -17.307 -3.491 1.00 96.06 109 LEU A N 1
ATOM 877 C CA . LEU A 1 109 ? -10.367 -17.927 -3.852 1.00 96.06 109 LEU A CA 1
ATOM 878 C C . LEU A 1 109 ? -11.204 -17.031 -4.771 1.00 96.06 109 LEU A C 1
ATOM 880 O O . LEU A 1 109 ? -11.408 -15.840 -4.527 1.00 96.06 109 LEU A O 1
ATOM 884 N N . TYR A 1 110 ? -11.760 -17.629 -5.827 1.00 96.44 110 TYR A N 1
ATOM 885 C CA . TYR A 1 110 ? -12.560 -16.930 -6.831 1.00 96.44 110 TYR A CA 1
ATOM 886 C C . TYR A 1 110 ? -13.850 -17.677 -7.186 1.00 96.44 110 TYR A C 1
ATOM 888 O O . TYR A 1 110 ? -13.925 -18.914 -7.202 1.00 96.44 110 TYR A O 1
ATOM 896 N N . CYS A 1 111 ? -14.884 -16.917 -7.547 1.00 96.81 111 CYS A N 1
ATOM 897 C CA . CYS A 1 111 ? -16.008 -17.442 -8.311 1.00 96.81 111 CYS A CA 1
ATOM 898 C C . CYS A 1 111 ? -15.601 -17.580 -9.791 1.00 96.81 111 CYS A C 1
ATOM 900 O O . CYS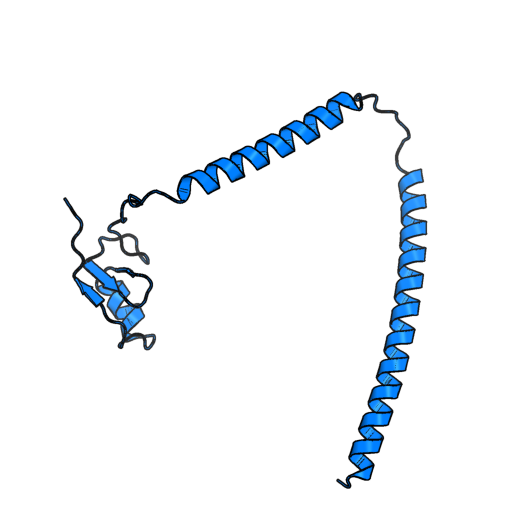 A 1 111 ? -14.625 -16.978 -10.246 1.00 96.81 111 CYS A O 1
ATOM 902 N N . LYS A 1 112 ? -16.365 -18.347 -10.577 1.00 95.31 112 LYS A N 1
ATOM 903 C CA . LYS A 1 112 ? -16.043 -18.585 -11.999 1.00 95.31 112 LYS A CA 1
ATOM 904 C C . LYS A 1 112 ? -15.940 -17.293 -12.815 1.00 95.31 112 LYS A C 1
ATOM 906 O O . LYS A 1 112 ? -15.037 -17.163 -13.629 1.00 95.31 112 LYS A O 1
ATOM 911 N N . SER A 1 113 ? -16.851 -16.347 -12.580 1.00 95.69 113 SER A N 1
ATOM 912 C CA . SER A 1 113 ? -16.919 -15.091 -13.335 1.00 95.69 113 SER A CA 1
ATOM 913 C C . SER A 1 113 ? -15.696 -14.206 -13.082 1.00 95.69 113 SER A C 1
ATOM 915 O O . SER A 1 113 ? -15.055 -13.760 -14.030 1.00 95.69 113 SER A O 1
ATOM 917 N N . CYS A 1 114 ? -15.335 -14.005 -11.810 1.00 96.19 114 CYS A N 1
ATOM 918 C CA . CYS A 1 114 ? -14.175 -13.203 -11.427 1.00 96.19 114 CYS A CA 1
ATOM 919 C C . CYS A 1 114 ? -12.854 -13.870 -11.823 1.00 96.19 114 CYS A C 1
ATOM 921 O O . CYS A 1 114 ? -11.927 -13.167 -12.218 1.00 96.19 114 CYS A O 1
ATOM 923 N N . TYR A 1 115 ? -12.776 -15.208 -11.776 1.00 95.25 115 TYR A N 1
ATOM 924 C CA . TYR A 1 115 ? -11.598 -15.927 -12.258 1.00 95.25 115 TYR A CA 1
ATOM 925 C C . TYR A 1 115 ? -11.390 -15.704 -13.757 1.00 95.25 115 TYR A C 1
ATOM 927 O O . TYR A 1 115 ? -10.335 -15.219 -14.129 1.00 95.25 115 TYR A O 1
ATOM 935 N N . THR A 1 116 ? -12.392 -15.963 -14.606 1.00 93.31 116 THR A N 1
ATOM 936 C CA . THR A 1 116 ? -12.305 -15.744 -16.064 1.00 93.31 116 THR A CA 1
ATOM 937 C C . THR A 1 116 ? -11.967 -14.292 -16.400 1.00 93.31 116 THR A C 1
ATOM 939 O O . THR A 1 116 ? -11.022 -14.049 -17.137 1.00 93.31 116 THR A O 1
ATOM 942 N N . GLN A 1 117 ? -12.672 -13.313 -15.824 1.00 93.62 117 GLN A N 1
ATOM 943 C CA . GLN A 1 117 ? -12.395 -11.898 -16.109 1.00 93.62 117 GLN A CA 1
ATOM 944 C C . GLN A 1 117 ? -10.961 -11.507 -15.726 1.00 93.62 117 GLN A C 1
ATOM 946 O O . GLN A 1 117 ? -10.246 -10.927 -16.531 1.00 93.62 117 GLN A O 1
ATOM 951 N N . GLY A 1 118 ? -10.505 -11.856 -14.520 1.00 90.31 118 GLY A N 1
ATOM 952 C CA . GLY A 1 118 ? -9.157 -11.494 -14.077 1.00 90.31 118 GLY A CA 1
ATOM 953 C C . GLY A 1 118 ? -8.056 -12.311 -14.754 1.00 90.31 118 GLY A C 1
ATOM 954 O O . GLY A 1 118 ? -7.009 -11.775 -15.100 1.00 90.31 118 GLY A O 1
ATOM 955 N N . HIS A 1 119 ? -8.279 -13.608 -14.962 1.00 91.81 119 HIS A N 1
ATOM 956 C CA . HIS A 1 119 ? -7.228 -14.533 -15.378 1.00 91.81 119 HIS A CA 1
ATOM 957 C C . HIS A 1 119 ? -7.154 -14.757 -16.884 1.00 91.81 119 HIS A C 1
ATOM 959 O O . HIS A 1 119 ? -6.066 -15.034 -17.384 1.00 91.81 119 HIS A O 1
ATOM 965 N N . ASP A 1 120 ? -8.241 -14.542 -17.624 1.00 83.81 120 ASP A N 1
ATOM 966 C CA . ASP A 1 120 ? -8.199 -14.575 -19.087 1.00 83.81 120 ASP A CA 1
ATOM 967 C C . ASP A 1 120 ? -7.864 -13.193 -19.673 1.00 83.81 120 ASP A C 1
ATOM 969 O O . ASP A 1 120 ? -7.135 -13.109 -20.662 1.00 83.81 120 ASP A O 1
ATOM 973 N N . GLU A 1 121 ? -8.330 -12.090 -19.069 1.00 81.25 121 GLU A N 1
ATOM 974 C CA . GLU A 1 121 ? -8.129 -10.749 -19.643 1.00 81.25 121 GLU A CA 1
ATOM 975 C C . GLU A 1 121 ? -6.787 -10.107 -19.250 1.00 81.25 121 GLU A C 1
ATOM 977 O O . GLU A 1 121 ? -6.241 -9.317 -20.023 1.00 81.25 121 GLU A O 1
ATOM 982 N N . TRP A 1 122 ? -6.215 -10.434 -18.082 1.00 81.94 122 TRP A N 1
ATOM 983 C CA . TRP A 1 122 ? -5.003 -9.767 -17.564 1.00 81.94 122 TRP A CA 1
ATOM 984 C C . TRP A 1 122 ? -3.710 -10.568 -17.751 1.00 81.94 122 TRP A C 1
ATOM 986 O O . TRP A 1 122 ? -2.752 -10.398 -17.003 1.00 81.94 122 TRP A O 1
ATOM 996 N N . GLN A 1 123 ? -3.651 -11.428 -18.773 1.00 81.88 123 GLN A N 1
ATOM 997 C CA . GLN A 1 123 ? -2.481 -12.269 -19.083 1.00 81.88 123 GLN A CA 1
ATOM 998 C C . GLN A 1 123 ? -2.094 -13.264 -17.969 1.00 81.88 123 GLN A C 1
ATOM 1000 O O . GLN A 1 123 ? -1.003 -13.831 -18.008 1.00 81.88 123 GLN A O 1
ATOM 1005 N N . LEU A 1 124 ? -2.992 -13.551 -17.019 1.00 88.62 124 LEU A N 1
ATOM 1006 C CA . LEU A 1 124 ? -2.777 -14.558 -15.968 1.00 88.62 124 LEU A CA 1
ATOM 1007 C C . LEU A 1 124 ? -3.272 -15.954 -16.386 1.00 88.62 124 LEU A C 1
ATOM 1009 O O . LEU A 1 124 ? -3.425 -16.844 -15.557 1.00 88.62 124 LEU A O 1
ATOM 1013 N N . GLN A 1 125 ? -3.463 -16.181 -17.687 1.00 87.88 125 GLN A N 1
ATOM 1014 C CA . GLN A 1 125 ? -3.957 -17.434 -18.276 1.00 87.88 125 GLN A CA 1
ATOM 1015 C C . GLN A 1 125 ? -3.074 -18.657 -17.961 1.00 87.88 125 GLN A C 1
ATOM 1017 O O . GLN A 1 125 ? -3.478 -19.802 -18.151 1.00 87.88 125 GLN A O 1
ATOM 1022 N N . HIS A 1 126 ? -1.834 -18.417 -17.527 1.00 90.94 126 HIS A N 1
ATOM 1023 C CA . HIS A 1 126 ? -0.877 -19.451 -17.135 1.00 90.94 126 HIS A CA 1
ATOM 1024 C C . HIS A 1 126 ? -0.935 -19.796 -15.645 1.00 90.94 126 HIS A C 1
ATOM 1026 O O . HIS A 1 126 ? -0.263 -20.742 -15.231 1.00 90.94 126 HIS A O 1
ATOM 1032 N N . HIS A 1 127 ? -1.721 -19.060 -14.856 1.00 95.25 127 HIS A N 1
ATOM 1033 C CA . HIS A 1 127 ? -1.905 -19.361 -13.448 1.00 95.25 127 HIS A CA 1
ATOM 1034 C C . HIS A 1 127 ? -2.631 -20.693 -13.290 1.00 95.25 127 HIS A C 1
ATOM 1036 O O . HIS A 1 127 ? -3.699 -20.941 -13.855 1.00 95.25 127 HIS A O 1
ATOM 1042 N N . ARG A 1 128 ? -2.045 -21.566 -12.486 1.00 95.12 128 ARG A N 1
ATOM 1043 C CA . ARG A 1 128 ? -2.594 -22.868 -12.150 1.00 95.12 128 ARG A CA 1
ATOM 1044 C C . ARG A 1 128 ? -3.708 -22.674 -11.140 1.00 95.12 128 ARG A C 1
ATOM 1046 O O . ARG A 1 128 ? -3.535 -22.016 -10.117 1.00 95.12 128 ARG A O 1
ATOM 1053 N N . ASN A 1 129 ? -4.838 -23.308 -11.407 1.00 95.50 129 ASN A N 1
ATOM 1054 C CA . ASN A 1 129 ? -5.963 -23.333 -10.492 1.00 95.50 129 ASN A CA 1
ATOM 1055 C C . ASN A 1 129 ? -6.396 -24.764 -10.179 1.00 95.50 129 ASN A C 1
ATOM 1057 O O . ASN A 1 129 ? -6.131 -25.696 -10.943 1.00 95.50 129 ASN A O 1
ATOM 1061 N N . VAL A 1 130 ? -7.067 -24.921 -9.043 1.00 96.19 130 VAL A N 1
ATOM 1062 C CA . VAL A 1 130 ? -7.716 -26.165 -8.631 1.00 96.19 130 VAL A CA 1
ATOM 1063 C C . VAL A 1 130 ? -9.171 -25.889 -8.242 1.00 96.19 130 VAL A C 1
ATOM 1065 O O . VAL A 1 130 ? -9.485 -24.784 -7.788 1.00 96.19 130 VAL A O 1
ATOM 1068 N N . PRO A 1 131 ? -10.082 -26.867 -8.397 1.00 96.12 131 PRO A N 1
ATOM 1069 C CA . PRO A 1 131 ? -11.430 -26.751 -7.858 1.00 96.12 131 PRO A CA 1
ATOM 1070 C C . PRO A 1 131 ? -11.386 -26.555 -6.342 1.00 96.12 131 PRO A C 1
ATOM 1072 O O . PRO A 1 131 ? -10.695 -27.293 -5.640 1.00 96.12 131 PRO A O 1
ATOM 1075 N N . PHE A 1 132 ? -12.146 -25.584 -5.847 1.00 94.75 132 PHE A N 1
ATOM 1076 C CA . PHE A 1 132 ? -12.338 -25.363 -4.420 1.00 94.75 132 PHE A CA 1
ATOM 1077 C C . PHE A 1 132 ? -13.713 -25.878 -3.995 1.00 94.75 132 PHE A C 1
ATOM 1079 O O . PHE A 1 132 ? -14.715 -25.671 -4.683 1.00 94.75 132 PHE A O 1
ATOM 1086 N N . THR A 1 133 ? -13.761 -26.575 -2.865 1.00 91.44 133 THR A N 1
ATOM 1087 C CA . THR A 1 133 ? -14.999 -27.009 -2.215 1.00 91.44 133 THR A CA 1
ATOM 1088 C C . THR A 1 133 ? -14.860 -26.688 -0.730 1.00 91.44 133 THR A C 1
ATOM 1090 O O . THR A 1 133 ? -13.921 -27.199 -0.114 1.00 91.44 133 THR A O 1
ATOM 1093 N N . PRO A 1 134 ? -15.737 -25.837 -0.167 1.00 85.75 134 PRO A N 1
ATOM 1094 C CA . PRO A 1 134 ? -15.725 -25.539 1.260 1.00 85.75 134 PRO A CA 1
ATOM 1095 C C . PRO A 1 134 ? -15.867 -26.827 2.076 1.00 85.75 134 PRO A C 1
ATOM 1097 O O . PRO A 1 134 ? -16.572 -27.749 1.660 1.00 85.75 134 PRO A O 1
ATOM 1100 N N . LYS A 1 135 ? -15.197 -26.896 3.226 1.00 78.00 135 LYS A N 1
ATOM 1101 C CA . LYS A 1 135 ? -15.427 -27.975 4.194 1.00 78.00 135 LYS A CA 1
ATOM 1102 C C . LYS A 1 135 ? -16.776 -27.709 4.882 1.00 78.00 135 LYS A C 1
ATOM 1104 O O . LYS A 1 135 ? -17.032 -26.567 5.253 1.00 78.00 135 LYS A O 1
ATOM 1109 N N . GLU A 1 136 ? -17.635 -28.730 4.954 1.00 65.62 136 GLU A N 1
ATOM 1110 C CA . GLU A 1 136 ? -18.951 -28.681 5.629 1.00 65.62 136 GLU A CA 1
ATOM 1111 C C . GLU A 1 136 ? -18.835 -28.596 7.155 1.00 65.62 136 GLU A C 1
ATOM 1113 O O . GLU A 1 136 ? -17.879 -29.193 7.707 1.00 65.62 136 GLU A O 1
#

InterPro domains:
  IPR044553 ANCHR, B-box-type 1 zinc finger domain [cd19817] (89-132)

Radius of gyration: 31.62 Å; chains: 1; bounding box: 59×63×68 Å

Foldseek 3Di:
DDPVVVVVVVVVVVVVVVVVVVVVVVVVVVVVVVVVVVVVVVVVVDPPPPPPPPVVNVVVVVVVVVVVVVVVVVVVVVPPDPPPPPPQQAQPPPRHGFFKFFVVVVRGTHDPVVCCCCCVVVVVVVTDMDTDDHDD